Protein AF-A0A7S4MKI8-F1 (afdb_monomer_lite)

Organism: NCBI:txid72548

pLDDT: mean 76.62, std 15.48, range [36.0, 96.56]

Structure (mmCIF, N/CA/C/O backbone):
data_AF-A0A7S4MKI8-F1
#
_entry.id   AF-A0A7S4MKI8-F1
#
loop_
_atom_site.group_PDB
_atom_site.id
_atom_site.type_symbol
_atom_site.label_atom_id
_atom_site.label_alt_id
_atom_site.label_comp_id
_atom_site.label_asym_id
_atom_site.label_entity_id
_atom_site.label_seq_id
_atom_site.pdbx_PDB_ins_code
_atom_site.Cartn_x
_atom_site.Cartn_y
_atom_site.Cartn_z
_atom_site.occupancy
_atom_site.B_iso_or_equiv
_atom_site.auth_seq_id
_atom_site.auth_comp_id
_atom_site.auth_asym_id
_atom_site.auth_atom_id
_atom_site.pdbx_PDB_model_num
ATOM 1 N N . ALA A 1 1 ? -3.506 18.153 2.133 1.00 50.56 1 ALA A N 1
ATOM 2 C CA . ALA A 1 1 ? -3.811 17.456 3.396 1.00 50.56 1 ALA A CA 1
ATOM 3 C C . ALA A 1 1 ? -5.321 17.412 3.630 1.00 50.56 1 ALA A C 1
ATOM 5 O O . ALA A 1 1 ? -5.881 16.343 3.465 1.00 50.56 1 ALA A O 1
ATOM 6 N N . GLU A 1 2 ? -5.996 18.548 3.849 1.00 54.75 2 GLU A N 1
ATOM 7 C CA . GLU A 1 2 ? -7.439 18.595 4.187 1.00 54.75 2 GLU A CA 1
ATOM 8 C C . GLU A 1 2 ? -8.378 17.870 3.201 1.00 54.75 2 GLU A C 1
ATOM 10 O O . GLU A 1 2 ? -9.259 17.129 3.623 1.00 54.75 2 GLU A O 1
ATOM 15 N N . ARG A 1 3 ? -8.184 18.017 1.880 1.00 62.53 3 ARG A N 1
ATOM 16 C CA . ARG A 1 3 ? -9.003 17.291 0.883 1.00 62.53 3 ARG A CA 1
ATOM 17 C C . ARG A 1 3 ? -8.796 15.776 0.926 1.00 62.53 3 ARG A C 1
ATOM 19 O O . ARG A 1 3 ? -9.749 15.028 0.774 1.00 62.53 3 ARG A O 1
ATOM 26 N N . ALA A 1 4 ? -7.560 15.342 1.149 1.00 61.16 4 ALA A N 1
ATOM 27 C CA . ALA A 1 4 ? -7.200 13.930 1.203 1.00 61.16 4 ALA A CA 1
ATOM 28 C C . ALA A 1 4 ? -7.790 13.267 2.462 1.00 61.16 4 ALA A C 1
ATOM 30 O O . ALA A 1 4 ? -8.333 12.169 2.407 1.00 61.16 4 ALA A O 1
ATOM 31 N N . GLU A 1 5 ? -7.771 13.989 3.580 1.00 63.59 5 GLU A N 1
ATOM 32 C CA . GLU A 1 5 ? -8.413 13.590 4.831 1.00 63.59 5 GLU A CA 1
ATOM 33 C C . GLU A 1 5 ? -9.945 13.522 4.709 1.00 63.59 5 GLU A C 1
ATOM 35 O O . GLU A 1 5 ? -10.550 12.541 5.134 1.00 63.59 5 GLU A O 1
ATOM 40 N N . ALA A 1 6 ? -10.581 14.504 4.058 1.00 67.12 6 ALA A N 1
ATOM 41 C CA . ALA A 1 6 ? -12.017 14.461 3.768 1.00 67.12 6 ALA A CA 1
ATOM 42 C C . ALA A 1 6 ? -12.400 13.256 2.886 1.00 67.12 6 ALA A C 1
ATOM 44 O O . ALA A 1 6 ? -13.398 12.591 3.155 1.00 67.12 6 ALA A O 1
ATOM 45 N N . THR A 1 7 ? -11.577 12.942 1.882 1.00 68.06 7 THR A N 1
ATOM 46 C CA . THR A 1 7 ? -11.703 11.749 1.033 1.00 68.06 7 THR A CA 1
ATOM 47 C C . THR A 1 7 ? -11.596 10.456 1.838 1.00 68.06 7 THR A C 1
ATOM 49 O O . THR A 1 7 ? -12.463 9.594 1.716 1.00 68.06 7 THR A O 1
ATOM 52 N N . ALA A 1 8 ? -10.587 10.325 2.700 1.00 67.69 8 ALA A N 1
ATOM 53 C CA . ALA A 1 8 ? -10.432 9.134 3.531 1.00 67.69 8 ALA A CA 1
ATOM 54 C C . ALA A 1 8 ? -11.606 8.953 4.504 1.00 67.69 8 ALA A C 1
ATOM 56 O O . ALA A 1 8 ? -12.078 7.836 4.702 1.00 67.69 8 ALA A O 1
ATOM 57 N N . HIS A 1 9 ? -12.131 10.048 5.062 1.00 69.25 9 HIS A N 1
ATOM 58 C CA . HIS A 1 9 ? -13.349 9.998 5.866 1.00 69.25 9 HIS A CA 1
ATOM 59 C C . HIS A 1 9 ? -14.580 9.581 5.061 1.00 69.25 9 HIS A C 1
ATOM 61 O O . HIS A 1 9 ? -15.402 8.843 5.589 1.00 69.25 9 HIS A O 1
ATOM 67 N N . PHE A 1 10 ? -14.743 10.043 3.820 1.00 68.75 10 PHE A N 1
ATOM 68 C CA . PHE A 1 10 ? -15.842 9.595 2.960 1.00 68.75 10 PHE A CA 1
ATOM 69 C C . PHE A 1 10 ? -15.756 8.083 2.716 1.00 68.75 10 PHE A C 1
ATOM 71 O O . PHE A 1 10 ? -16.715 7.363 2.971 1.00 68.75 10 PHE A O 1
ATOM 78 N N . MET A 1 11 ? -14.571 7.608 2.336 1.00 69.44 11 MET A N 1
ATOM 79 C CA . MET A 1 11 ? -14.308 6.204 2.027 1.00 69.44 11 MET A CA 1
ATOM 80 C C . MET A 1 11 ? -14.499 5.275 3.230 1.00 69.44 11 MET A C 1
ATOM 82 O O . MET A 1 11 ? -15.099 4.218 3.098 1.00 69.44 11 MET A O 1
ATOM 86 N N . ALA A 1 12 ? -14.078 5.678 4.429 1.00 65.38 12 ALA A N 1
ATOM 87 C CA . ALA A 1 12 ? -14.286 4.863 5.628 1.00 65.38 12 ALA A CA 1
ATOM 88 C C . ALA A 1 12 ? -15.776 4.636 5.976 1.00 65.38 12 ALA A C 1
ATOM 90 O O . ALA A 1 12 ? -16.083 3.742 6.753 1.00 65.38 12 ALA A O 1
ATOM 91 N N . ASN A 1 13 ? -16.707 5.430 5.431 1.00 64.81 13 ASN A N 1
ATOM 92 C CA . ASN A 1 13 ? -18.130 5.371 5.781 1.00 64.81 13 ASN A CA 1
ATOM 93 C C . ASN A 1 13 ? -19.025 4.677 4.730 1.00 64.81 13 ASN A C 1
ATOM 95 O O . ASN A 1 13 ? -20.239 4.642 4.934 1.00 64.81 13 ASN A O 1
ATOM 99 N N . GLU A 1 14 ? -18.492 4.145 3.622 1.00 55.78 14 GLU A N 1
ATOM 100 C CA . GLU A 1 14 ? -19.312 3.430 2.626 1.00 55.78 14 GLU A CA 1
ATOM 101 C C . GLU A 1 14 ? -19.681 2.008 3.098 1.00 55.78 14 GLU A C 1
ATOM 103 O O . GLU A 1 14 ? -19.019 1.025 2.775 1.00 55.78 14 GLU A O 1
ATOM 108 N N . GLU A 1 15 ? -20.790 1.895 3.835 1.00 46.94 15 GLU A N 1
ATOM 109 C CA . GLU A 1 15 ? -21.648 0.704 3.829 1.00 46.94 15 GLU A CA 1
ATOM 110 C C . GLU A 1 15 ? -22.941 1.022 3.058 1.00 46.94 15 GLU A C 1
ATOM 112 O O . GLU A 1 15 ? -23.577 2.056 3.262 1.00 46.94 15 GLU A O 1
ATOM 117 N N . ASP A 1 16 ? -23.326 0.113 2.162 1.00 42.09 16 ASP A N 1
ATOM 118 C CA . ASP A 1 16 ? -24.335 0.238 1.098 1.00 42.09 16 ASP A CA 1
ATOM 119 C C . ASP A 1 16 ? -25.802 0.271 1.604 1.00 42.09 16 ASP A C 1
ATOM 121 O O . ASP A 1 16 ? -26.684 -0.424 1.098 1.00 42.09 16 ASP A O 1
ATOM 125 N N . THR A 1 17 ? -26.105 1.046 2.654 1.00 36.00 17 THR A N 1
ATOM 126 C CA . THR A 1 17 ? -27.476 1.189 3.179 1.00 36.00 17 THR A CA 1
ATOM 127 C C . THR A 1 17 ? -27.881 2.640 3.455 1.00 36.00 17 THR A C 1
ATOM 129 O O . THR A 1 17 ? -27.126 3.412 4.041 1.00 36.00 17 THR A O 1
ATOM 132 N N . PRO A 1 18 ? -29.117 3.046 3.093 1.00 50.47 18 PRO A N 1
ATOM 133 C CA . PRO A 1 18 ? -29.599 4.386 3.384 1.00 50.47 18 PRO A CA 1
ATOM 134 C C . PRO A 1 18 ? -30.073 4.458 4.839 1.00 50.47 18 PRO A C 1
ATOM 136 O O . PRO A 1 18 ? -31.177 3.998 5.136 1.00 50.47 18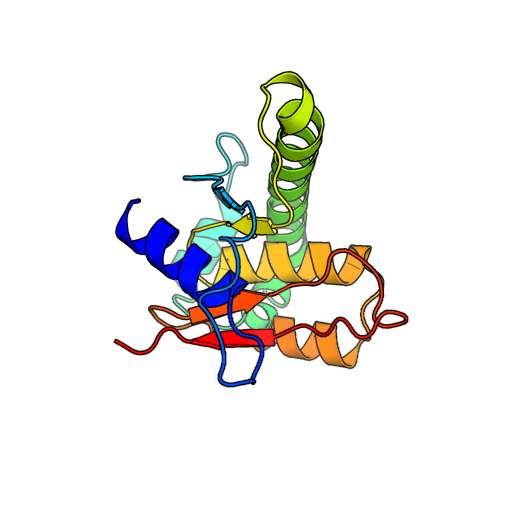 PRO A O 1
ATOM 139 N N . ARG A 1 19 ? -29.282 5.053 5.743 1.00 44.06 19 ARG A N 1
ATOM 140 C CA . ARG A 1 19 ? -29.754 5.675 7.001 1.00 44.06 19 ARG A CA 1
ATOM 141 C C . ARG A 1 19 ? -28.614 6.325 7.780 1.00 44.06 19 ARG A C 1
ATOM 143 O O . ARG A 1 19 ? -27.518 5.801 7.774 1.00 44.06 19 ARG A O 1
ATOM 150 N N . GLU A 1 20 ? -28.962 7.442 8.430 1.00 40.09 20 GLU A N 1
ATOM 151 C CA . GLU A 1 20 ? -28.257 8.160 9.508 1.00 40.09 20 GLU A CA 1
ATOM 152 C C . GLU A 1 20 ? -26.729 8.179 9.423 1.00 40.09 20 GLU A C 1
ATOM 154 O O . GLU A 1 20 ? -26.096 7.165 9.668 1.00 40.09 20 GLU A O 1
ATOM 159 N N . VAL A 1 21 ? -26.155 9.364 9.151 1.00 43.69 21 VAL A N 1
ATOM 160 C CA . VAL A 1 21 ? -24.703 9.630 9.145 1.00 43.69 21 VAL A CA 1
ATOM 161 C C . VAL A 1 21 ? -24.029 8.817 10.258 1.00 43.69 21 VAL A C 1
ATOM 163 O O . VAL A 1 21 ? -24.196 9.178 11.430 1.00 43.69 21 VAL A O 1
ATOM 166 N N . PRO A 1 22 ? -23.330 7.712 9.930 1.00 45.19 22 PRO A N 1
ATOM 167 C CA . PRO A 1 22 ? -22.725 6.877 10.948 1.00 45.19 22 PRO A CA 1
ATOM 168 C C . PRO A 1 22 ? -21.747 7.740 11.752 1.00 45.19 22 PRO A C 1
ATOM 170 O O . PRO A 1 22 ? -21.153 8.679 11.202 1.00 45.19 22 PRO A O 1
ATOM 173 N N . PRO A 1 23 ? -21.601 7.501 13.069 1.00 47.88 23 PRO A N 1
ATOM 174 C CA . PRO A 1 23 ? -20.614 8.221 13.858 1.00 47.88 23 PRO A CA 1
ATOM 175 C C . PRO A 1 23 ? -19.267 8.060 13.156 1.00 47.88 23 PRO A C 1
ATOM 177 O O . PRO A 1 23 ? -18.854 6.926 12.924 1.00 47.88 23 PRO A O 1
ATOM 180 N N . LYS A 1 24 ? -18.641 9.188 12.774 1.00 55.19 24 LYS A N 1
ATOM 181 C CA . LYS A 1 24 ? -17.373 9.219 12.030 1.00 55.19 24 LYS A CA 1
ATOM 182 C C . LYS A 1 24 ? -16.452 8.151 12.598 1.00 55.19 24 LYS A C 1
ATOM 184 O O . LYS A 1 24 ? -15.994 8.296 13.734 1.00 55.19 24 LYS A O 1
ATOM 189 N N . GLN A 1 25 ? -16.214 7.090 11.831 1.00 59.31 25 GLN A N 1
ATOM 190 C CA . GLN A 1 25 ? -15.289 6.067 12.274 1.00 59.31 25 GLN A CA 1
ATOM 191 C C . GLN A 1 25 ? -13.937 6.744 12.510 1.00 59.31 25 GLN A C 1
ATOM 193 O O . GLN A 1 25 ? -13.506 7.568 11.691 1.00 59.31 25 GLN A O 1
ATOM 198 N N . PRO A 1 26 ? -13.309 6.497 13.665 1.00 67.25 26 PRO A N 1
ATOM 199 C CA . PRO A 1 26 ? -12.111 7.219 14.015 1.00 67.25 26 PRO A CA 1
ATOM 200 C C . PRO A 1 26 ? -10.998 6.826 13.031 1.00 67.25 26 PRO A C 1
ATOM 202 O O . PRO A 1 26 ? -10.671 5.647 12.874 1.00 67.25 26 PRO A O 1
ATOM 205 N N . LEU A 1 27 ? -10.467 7.820 12.319 1.00 67.44 27 LEU A N 1
ATOM 206 C CA . LEU A 1 27 ? -9.454 7.668 11.279 1.00 67.44 27 LEU A CA 1
ATOM 207 C C . LEU A 1 27 ? -8.126 8.187 11.830 1.00 67.44 27 LEU A C 1
ATOM 209 O O . LEU A 1 27 ? -8.038 9.339 12.252 1.00 67.44 27 LEU A O 1
ATOM 213 N N . LEU A 1 28 ? -7.090 7.354 11.806 1.00 72.12 28 LEU A N 1
ATOM 214 C CA . LEU A 1 28 ? -5.729 7.792 12.074 1.00 72.12 28 LEU A CA 1
ATOM 215 C C . LEU A 1 28 ? -5.091 8.225 10.749 1.00 72.12 28 LEU A C 1
ATOM 217 O O . LEU A 1 28 ? -4.638 7.405 9.945 1.00 72.12 28 LEU A O 1
ATOM 221 N N . THR A 1 29 ? -5.091 9.531 10.501 1.00 67.94 29 THR A N 1
ATOM 222 C CA . THR A 1 29 ? -4.515 10.113 9.287 1.00 67.94 29 THR A CA 1
ATOM 223 C C . THR A 1 29 ? -2.998 10.153 9.409 1.00 67.94 29 THR A C 1
ATOM 225 O O . THR A 1 29 ? -2.454 10.910 10.213 1.00 67.94 29 THR A O 1
ATOM 228 N N . ILE A 1 30 ? -2.284 9.387 8.583 1.00 65.69 30 ILE A N 1
ATOM 229 C CA . ILE A 1 30 ? -0.825 9.475 8.537 1.00 65.69 30 ILE A CA 1
ATOM 230 C C . ILE A 1 30 ? -0.430 10.275 7.303 1.00 65.69 30 ILE A C 1
ATOM 232 O O . ILE A 1 30 ? -0.269 9.761 6.197 1.00 65.69 30 ILE A O 1
ATOM 236 N N . ALA A 1 31 ? -0.279 11.582 7.514 1.00 55.72 31 ALA A N 1
ATOM 237 C CA . ALA A 1 31 ? 0.195 12.481 6.480 1.00 55.72 31 ALA A CA 1
ATOM 238 C C . ALA A 1 31 ? 1.674 12.213 6.171 1.00 55.72 31 ALA A C 1
ATOM 240 O O . ALA A 1 31 ? 2.515 12.203 7.071 1.00 55.72 31 ALA A O 1
ATOM 241 N N . SER A 1 32 ? 1.977 12.075 4.879 1.00 54.06 32 SER A N 1
ATOM 242 C CA . SER A 1 32 ? 3.335 12.112 4.339 1.00 54.06 32 SER A CA 1
ATOM 243 C C . SER A 1 32 ? 4.282 11.062 4.936 1.00 54.06 32 SER A C 1
ATOM 245 O O . SER A 1 32 ? 5.338 11.408 5.468 1.00 54.06 32 SER A O 1
ATOM 247 N N . LEU A 1 33 ? 3.954 9.774 4.767 1.00 54.12 33 LEU A N 1
ATOM 248 C CA . LEU A 1 33 ? 4.957 8.699 4.814 1.00 54.12 33 LEU A CA 1
ATOM 249 C C . LEU A 1 33 ? 5.805 8.772 3.540 1.00 54.12 33 LEU A C 1
ATOM 251 O O . LEU A 1 33 ? 5.750 7.914 2.663 1.00 54.12 33 LEU A O 1
ATOM 255 N N . HIS A 1 34 ? 6.560 9.858 3.406 1.00 49.94 34 HIS A N 1
ATOM 256 C CA . HIS A 1 34 ? 7.737 9.805 2.566 1.00 49.94 34 HIS A CA 1
ATOM 257 C C . HIS A 1 34 ? 8.722 8.923 3.327 1.00 49.94 34 HIS A C 1
ATOM 259 O O . HIS A 1 34 ? 8.938 9.196 4.509 1.00 49.94 34 HIS A O 1
ATOM 265 N N . PRO A 1 35 ? 9.314 7.887 2.718 1.00 51.00 35 PRO A N 1
ATOM 266 C CA . PRO A 1 35 ? 10.342 7.108 3.384 1.00 51.00 35 PRO A CA 1
ATOM 267 C C . PRO A 1 35 ? 11.560 8.015 3.574 1.00 51.00 35 PRO A C 1
ATOM 269 O O . PRO A 1 35 ? 12.427 8.135 2.709 1.00 51.00 35 PRO A O 1
ATOM 272 N N . ALA A 1 36 ? 11.593 8.754 4.675 1.00 41.56 36 ALA A N 1
ATOM 273 C CA . ALA A 1 36 ? 12.700 9.617 5.020 1.00 41.56 36 ALA A CA 1
ATOM 274 C C . ALA A 1 36 ? 13.864 8.705 5.425 1.00 41.56 36 ALA A C 1
ATOM 276 O O . ALA A 1 36 ? 13.982 8.310 6.579 1.00 41.56 36 ALA A O 1
ATOM 277 N N . GLY A 1 37 ? 14.699 8.326 4.456 1.00 47.12 37 GLY A N 1
ATOM 278 C CA . GLY A 1 37 ? 15.920 7.557 4.706 1.00 47.12 37 GLY A CA 1
ATOM 279 C C . GLY A 1 37 ? 15.980 6.155 4.102 1.00 47.12 37 GLY A C 1
ATOM 280 O O . GLY A 1 37 ? 16.991 5.483 4.293 1.00 47.12 37 GLY A O 1
ATOM 281 N N . LEU A 1 38 ? 14.978 5.712 3.335 1.00 55.22 38 LEU A N 1
ATOM 282 C CA . LEU A 1 38 ? 15.264 4.686 2.332 1.00 55.22 38 LEU A CA 1
ATOM 283 C C . LEU A 1 38 ? 15.911 5.402 1.156 1.00 55.22 38 LEU A C 1
ATOM 285 O O . LEU A 1 38 ? 15.325 6.340 0.622 1.00 55.22 38 LEU A O 1
ATOM 289 N N . GLU A 1 39 ? 17.106 4.976 0.758 1.00 53.50 39 GLU A N 1
ATOM 290 C CA . GLU A 1 39 ? 17.680 5.340 -0.536 1.00 53.50 39 GLU A CA 1
ATOM 291 C C . GLU A 1 39 ? 16.739 4.820 -1.634 1.00 53.50 39 GLU A C 1
ATOM 293 O O . GLU A 1 39 ? 16.922 3.734 -2.182 1.00 53.50 39 GLU A O 1
ATO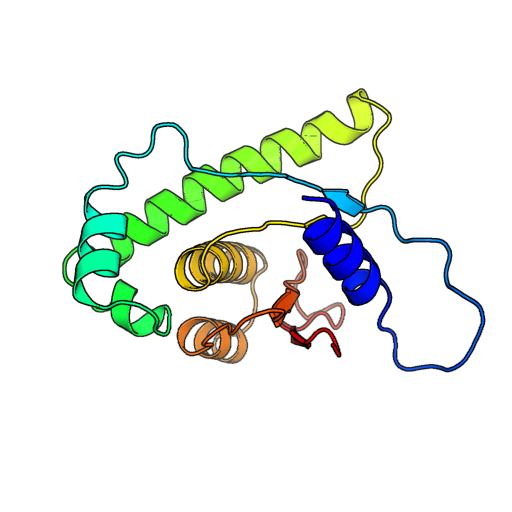M 298 N N . ALA A 1 40 ? 15.682 5.576 -1.936 1.00 58.31 40 ALA A N 1
ATOM 299 C CA . ALA A 1 40 ? 14.663 5.257 -2.927 1.00 58.31 40 ALA A CA 1
ATOM 300 C C . ALA A 1 40 ? 15.209 5.355 -4.360 1.00 58.31 40 ALA A C 1
ATOM 302 O O . ALA A 1 40 ? 14.442 5.434 -5.309 1.00 58.31 40 ALA A O 1
ATOM 303 N N . ASN A 1 41 ? 16.530 5.294 -4.536 1.00 70.94 41 ASN A N 1
ATOM 304 C CA . ASN A 1 41 ? 17.231 5.494 -5.796 1.00 70.94 41 ASN A CA 1
ATOM 305 C C . ASN A 1 41 ? 16.697 4.549 -6.879 1.00 70.94 41 ASN A C 1
ATOM 307 O O . ASN A 1 41 ? 16.520 4.962 -8.018 1.00 70.94 41 ASN A O 1
ATOM 311 N N . ILE A 1 42 ? 16.409 3.289 -6.526 1.00 80.75 42 ILE A N 1
ATOM 312 C CA . ILE A 1 42 ? 15.881 2.300 -7.477 1.00 80.75 42 ILE A CA 1
ATOM 313 C C . ILE A 1 42 ? 14.379 2.503 -7.710 1.00 80.75 42 ILE A C 1
ATOM 315 O O . ILE A 1 42 ? 13.966 2.534 -8.863 1.00 80.75 42 ILE A O 1
ATOM 319 N N . CYS A 1 43 ? 13.558 2.692 -6.669 1.00 85.19 43 CYS A N 1
ATOM 320 C CA . CYS A 1 43 ? 12.118 2.938 -6.844 1.00 85.19 43 CYS A CA 1
ATOM 321 C C . CYS A 1 43 ? 11.853 4.203 -7.674 1.00 85.19 43 CYS A C 1
ATOM 323 O O . CYS A 1 43 ? 11.040 4.180 -8.594 1.00 85.19 43 CYS A O 1
ATOM 325 N N . GLU A 1 44 ? 12.566 5.291 -7.382 1.00 86.38 44 GLU A N 1
ATOM 326 C CA . GLU A 1 44 ? 12.482 6.552 -8.118 1.00 86.38 44 GLU A CA 1
ATOM 327 C C . GLU A 1 44 ? 13.040 6.420 -9.536 1.00 86.38 44 GLU A C 1
ATOM 329 O O . GLU A 1 44 ? 12.423 6.929 -10.465 1.00 86.38 44 GLU A O 1
ATOM 334 N N . ALA A 1 45 ? 14.151 5.702 -9.745 1.00 87.44 45 ALA A N 1
ATOM 335 C CA . ALA A 1 45 ? 14.674 5.459 -11.091 1.00 87.44 45 ALA A CA 1
ATOM 336 C C . ALA A 1 45 ? 13.716 4.614 -11.943 1.00 87.44 45 ALA A C 1
ATOM 338 O O . ALA A 1 45 ? 13.516 4.909 -13.123 1.00 87.44 45 ALA A O 1
ATOM 339 N N . LEU A 1 46 ? 13.098 3.583 -11.358 1.00 88.50 46 LEU A N 1
ATOM 340 C CA . LEU A 1 46 ? 12.073 2.784 -12.029 1.00 88.50 46 LEU A CA 1
ATOM 341 C C . LEU A 1 46 ? 10.839 3.638 -12.335 1.00 88.50 46 LEU A C 1
ATOM 343 O O . LEU A 1 46 ? 10.331 3.574 -13.451 1.00 88.50 46 LEU A O 1
ATOM 347 N N . PHE A 1 47 ? 10.407 4.493 -11.403 1.00 89.00 47 PHE A N 1
ATOM 348 C CA . PHE A 1 47 ? 9.288 5.410 -11.630 1.00 89.00 47 PHE A CA 1
ATOM 349 C C . PHE A 1 47 ? 9.598 6.439 -12.720 1.00 89.00 47 PHE A C 1
ATOM 351 O O . PHE A 1 47 ? 8.788 6.658 -13.614 1.00 89.00 47 PHE A O 1
ATOM 358 N N . ALA A 1 48 ? 10.800 7.016 -12.721 1.00 88.31 48 ALA A N 1
ATOM 359 C CA . ALA A 1 48 ? 11.247 7.936 -13.763 1.00 88.31 48 ALA A CA 1
ATOM 360 C C . ALA A 1 48 ? 11.310 7.269 -15.148 1.00 88.31 48 ALA A C 1
ATOM 362 O O . ALA A 1 48 ? 11.126 7.938 -16.164 1.00 88.31 48 ALA A O 1
ATOM 363 N N . ARG A 1 49 ? 11.564 5.955 -15.197 1.00 90.19 49 ARG A N 1
ATOM 364 C CA . ARG A 1 49 ? 11.617 5.171 -16.435 1.00 90.19 49 ARG A CA 1
ATOM 365 C C . ARG A 1 49 ? 10.236 4.762 -16.943 1.00 90.19 49 ARG A C 1
ATOM 367 O O . ARG A 1 49 ? 10.016 4.794 -18.151 1.00 90.19 49 ARG A O 1
ATOM 374 N N . PHE A 1 50 ? 9.356 4.308 -16.057 1.00 88.50 50 PHE A N 1
ATOM 375 C CA . PHE A 1 50 ? 8.087 3.685 -16.435 1.00 88.50 50 PHE A CA 1
ATOM 376 C C . PHE A 1 50 ? 6.878 4.612 -16.309 1.00 88.50 50 PHE A C 1
ATOM 378 O O . PHE A 1 50 ? 5.892 4.393 -17.004 1.00 88.50 50 PHE A O 1
ATOM 385 N N . GLY A 1 51 ? 6.961 5.671 -15.502 1.00 88.75 51 GLY A N 1
ATOM 386 C CA . GLY A 1 51 ? 5.842 6.573 -15.248 1.00 88.75 51 GLY A CA 1
ATOM 387 C C . GLY A 1 51 ? 4.703 5.885 -14.493 1.00 88.75 51 GLY A C 1
ATOM 388 O O . GLY A 1 51 ? 4.917 4.955 -13.727 1.00 88.75 51 GLY A O 1
ATOM 389 N N . TYR A 1 52 ? 3.468 6.337 -14.672 1.00 86.81 52 TYR A N 1
ATOM 390 C CA . TYR A 1 52 ? 2.328 5.672 -14.036 1.00 86.81 52 TYR A CA 1
ATOM 391 C C . TYR A 1 52 ? 2.092 4.279 -14.639 1.00 86.81 52 TYR A C 1
ATOM 393 O O . TYR A 1 52 ? 2.223 4.096 -15.848 1.00 86.81 52 TYR A O 1
ATOM 401 N N . GLY A 1 53 ? 1.793 3.303 -13.781 1.00 90.00 53 GLY A N 1
ATOM 402 C CA . GLY A 1 53 ? 1.545 1.921 -14.178 1.00 90.00 53 GLY A CA 1
ATOM 403 C C . GLY A 1 53 ? 1.307 0.995 -12.978 1.00 90.00 53 GLY A C 1
ATOM 404 O O . GLY A 1 53 ? 1.511 1.413 -11.830 1.00 90.00 53 GLY A O 1
ATOM 405 N N . PRO A 1 54 ? 0.878 -0.253 -13.235 1.00 93.75 54 PRO A N 1
ATOM 406 C CA . PRO A 1 54 ? 0.577 -1.239 -12.201 1.00 93.75 54 PRO A CA 1
ATOM 407 C C . PRO A 1 54 ? 1.844 -1.710 -11.482 1.00 93.75 54 PRO A C 1
ATOM 409 O O . PRO A 1 54 ? 2.934 -1.729 -12.056 1.00 93.75 54 PRO A O 1
ATOM 412 N N . LEU A 1 55 ? 1.700 -2.155 -10.231 1.00 95.06 55 LEU A N 1
ATOM 413 C CA . LEU A 1 55 ? 2.826 -2.609 -9.410 1.00 95.06 55 LEU A CA 1
ATOM 414 C C . LEU A 1 55 ? 3.564 -3.797 -10.045 1.00 95.06 55 LEU A C 1
ATOM 416 O O . LEU A 1 55 ? 4.789 -3.852 -9.957 1.00 95.06 55 LEU A O 1
ATOM 420 N N . ARG A 1 56 ? 2.857 -4.702 -10.736 1.00 96.56 56 ARG A N 1
ATOM 421 C CA . ARG A 1 56 ? 3.460 -5.866 -11.409 1.00 96.56 56 ARG A CA 1
ATOM 422 C C . ARG A 1 56 ? 4.627 -5.474 -12.315 1.00 96.56 56 ARG A C 1
ATOM 424 O O . ARG A 1 56 ? 5.712 -6.033 -12.196 1.00 96.56 56 ARG A O 1
ATOM 431 N N . GLN A 1 57 ? 4.444 -4.431 -13.128 1.00 95.38 57 GLN A N 1
ATOM 432 C CA . GLN A 1 57 ? 5.477 -3.919 -14.035 1.00 95.38 57 GLN A CA 1
ATOM 433 C C . GLN A 1 57 ? 6.769 -3.535 -13.300 1.00 95.38 57 GLN A C 1
ATOM 435 O O . GLN A 1 57 ? 7.867 -3.681 -13.837 1.00 95.38 57 GLN A O 1
ATOM 440 N N . TYR A 1 58 ? 6.641 -3.021 -12.079 1.00 93.88 58 TYR A N 1
ATOM 441 C CA . TYR A 1 58 ? 7.771 -2.613 -11.261 1.00 93.88 58 TYR A CA 1
ATOM 442 C C . TYR A 1 58 ? 8.464 -3.794 -10.608 1.00 93.88 58 TYR A C 1
ATOM 444 O O . TYR A 1 58 ? 9.689 -3.797 -10.561 1.00 93.88 58 TYR A O 1
ATOM 452 N N . LEU A 1 59 ? 7.711 -4.781 -10.120 1.00 94.69 59 LEU A N 1
ATOM 453 C CA . LEU A 1 59 ? 8.282 -5.976 -9.497 1.00 94.69 59 LEU A CA 1
ATOM 454 C C . LEU A 1 59 ? 9.026 -6.846 -10.516 1.00 94.69 59 LEU A C 1
ATOM 456 O O . LEU A 1 59 ? 10.091 -7.364 -10.192 1.00 94.69 59 LEU A O 1
ATOM 460 N N . ASP A 1 60 ? 8.518 -6.917 -11.750 1.00 95.81 60 ASP A N 1
ATOM 461 C CA . ASP A 1 60 ? 9.135 -7.650 -12.862 1.00 95.81 60 ASP A CA 1
ATOM 462 C C . ASP A 1 60 ? 10.431 -6.992 -13.376 1.00 95.81 60 ASP A C 1
ATOM 464 O O . ASP A 1 60 ? 11.209 -7.606 -14.114 1.00 95.81 60 ASP A O 1
ATOM 468 N N . ALA A 1 61 ? 10.684 -5.730 -13.017 1.00 94.50 61 ALA A N 1
ATOM 469 C CA . ALA A 1 61 ? 11.901 -5.029 -13.396 1.00 94.50 61 ALA A CA 1
ATOM 470 C C . ALA A 1 61 ? 13.104 -5.477 -12.551 1.00 94.50 61 ALA A C 1
ATOM 472 O O . ALA A 1 61 ? 12.988 -5.816 -11.373 1.00 94.50 61 ALA A O 1
ATOM 473 N N . GLU A 1 62 ? 14.302 -5.413 -13.137 1.00 93.19 62 GLU A N 1
ATOM 474 C CA . GLU A 1 62 ? 15.538 -5.763 -12.433 1.00 93.19 62 GLU A CA 1
ATOM 475 C C . GLU A 1 62 ? 15.700 -4.942 -11.140 1.00 93.19 62 GLU A C 1
ATOM 477 O O . GLU A 1 62 ? 15.719 -3.711 -11.159 1.00 93.19 62 GLU A O 1
ATOM 482 N N . GLY A 1 63 ? 15.800 -5.640 -10.004 1.00 89.44 63 GLY A N 1
ATOM 483 C CA . GLY A 1 63 ? 15.913 -5.029 -8.675 1.00 89.44 63 GLY A CA 1
ATOM 484 C C . GLY A 1 63 ? 14.607 -4.460 -8.103 1.00 89.44 63 GLY A C 1
ATOM 485 O O . GLY A 1 63 ? 14.606 -3.997 -6.961 1.00 89.44 63 GLY A O 1
ATOM 486 N N . GLY A 1 64 ? 13.504 -4.522 -8.851 1.00 90.81 64 GLY A N 1
ATOM 487 C CA . GLY A 1 64 ? 12.206 -3.973 -8.476 1.00 90.81 64 GLY A CA 1
ATOM 488 C C . GLY A 1 64 ? 11.594 -4.632 -7.247 1.00 90.81 64 GLY A C 1
ATOM 489 O O . GLY A 1 64 ? 11.279 -3.938 -6.282 1.00 90.81 64 GLY A O 1
ATOM 490 N N . GLU A 1 65 ? 11.518 -5.965 -7.227 1.00 92.88 65 GLU A N 1
ATOM 491 C CA . GLU A 1 65 ? 11.005 -6.726 -6.078 1.00 92.88 65 GLU A CA 1
ATOM 492 C C . GLU A 1 65 ? 11.719 -6.357 -4.767 1.00 92.88 65 GLU A C 1
ATOM 494 O O . GLU A 1 65 ? 11.083 -6.044 -3.760 1.00 92.88 65 GLU A O 1
ATOM 499 N N . MET A 1 66 ? 13.055 -6.294 -4.789 1.00 90.44 66 MET A N 1
ATOM 500 C CA . MET A 1 66 ? 13.841 -5.909 -3.614 1.00 90.44 66 MET A CA 1
ATOM 501 C C . MET A 1 66 ? 13.578 -4.456 -3.201 1.00 90.44 66 MET A C 1
ATOM 503 O O . MET A 1 66 ? 13.450 -4.170 -2.008 1.00 90.44 66 MET A O 1
ATOM 507 N N . ALA A 1 67 ? 13.531 -3.534 -4.163 1.00 89.25 67 ALA A N 1
ATOM 508 C CA . ALA A 1 67 ? 13.365 -2.112 -3.895 1.00 89.25 67 ALA A CA 1
ATOM 509 C C . ALA A 1 67 ? 11.980 -1.812 -3.299 1.00 89.25 67 ALA A C 1
ATOM 511 O O . ALA A 1 67 ? 11.884 -1.216 -2.222 1.00 89.25 67 ALA A O 1
ATOM 512 N N . PHE A 1 68 ? 10.917 -2.294 -3.944 1.00 90.44 68 PHE A N 1
ATOM 513 C CA . PHE A 1 68 ? 9.543 -2.099 -3.488 1.00 90.44 68 PHE A CA 1
ATOM 514 C C . PHE A 1 68 ? 9.223 -2.914 -2.231 1.00 90.44 68 PHE A C 1
ATOM 516 O O . PHE A 1 68 ? 8.512 -2.415 -1.360 1.00 90.44 68 PHE A O 1
ATOM 523 N N . GLY A 1 69 ? 9.814 -4.101 -2.064 1.00 90.38 69 GLY A N 1
ATOM 524 C CA . GLY A 1 69 ? 9.714 -4.877 -0.828 1.00 90.38 69 GLY A CA 1
ATOM 525 C C . GLY A 1 69 ? 10.320 -4.147 0.374 1.00 90.38 69 GLY A C 1
ATOM 526 O O . GLY A 1 69 ? 9.675 -4.024 1.415 1.00 90.38 69 GLY A O 1
ATOM 527 N N . ARG A 1 70 ? 11.529 -3.580 0.232 1.00 88.25 70 ARG A N 1
ATOM 528 C CA . ARG A 1 70 ? 12.160 -2.758 1.287 1.00 88.25 70 ARG A CA 1
ATOM 529 C C . ARG A 1 70 ? 11.366 -1.493 1.584 1.00 88.25 70 ARG A C 1
ATOM 531 O O . ARG A 1 70 ? 11.228 -1.126 2.750 1.00 88.25 70 ARG A O 1
ATOM 538 N N . TYR A 1 71 ? 10.843 -0.848 0.541 1.00 87.25 71 TYR A N 1
ATOM 539 C CA . TYR A 1 71 ? 9.957 0.302 0.683 1.00 87.25 71 TYR A CA 1
ATOM 540 C C . TYR A 1 71 ? 8.731 -0.046 1.532 1.00 87.25 71 TYR A C 1
ATOM 542 O O . TYR A 1 71 ? 8.512 0.561 2.582 1.00 87.25 71 TYR A O 1
ATOM 550 N N . ALA A 1 72 ? 7.982 -1.071 1.126 1.00 90.00 72 ALA A N 1
ATOM 551 C CA . ALA A 1 72 ? 6.772 -1.489 1.816 1.00 90.00 72 ALA A CA 1
ATOM 552 C C . ALA A 1 72 ? 7.060 -1.945 3.254 1.00 90.00 72 ALA A C 1
ATOM 554 O O . ALA A 1 72 ? 6.297 -1.619 4.165 1.00 90.00 72 ALA A O 1
ATOM 555 N N . GLN A 1 73 ? 8.185 -2.630 3.487 1.00 88.44 73 GLN A N 1
ATOM 556 C CA . GLN A 1 73 ? 8.620 -3.041 4.821 1.00 88.44 73 GLN A CA 1
ATOM 557 C C . GLN A 1 73 ? 8.874 -1.843 5.745 1.00 88.44 73 GLN A C 1
ATOM 559 O O . GLN A 1 73 ? 8.401 -1.843 6.882 1.00 88.44 73 GLN A O 1
ATOM 564 N N . ALA A 1 74 ? 9.612 -0.829 5.285 1.00 85.88 74 ALA A N 1
ATOM 565 C CA . ALA A 1 74 ? 9.917 0.340 6.107 1.00 85.88 74 ALA A CA 1
ATOM 566 C C . ALA A 1 74 ? 8.650 1.125 6.456 1.00 85.88 74 ALA A C 1
ATOM 568 O O . ALA A 1 74 ? 8.414 1.414 7.630 1.00 85.88 74 ALA A O 1
ATOM 569 N N . VAL A 1 75 ? 7.797 1.387 5.458 1.00 85.50 75 VAL A N 1
ATOM 570 C CA . VAL A 1 75 ? 6.531 2.097 5.672 1.00 85.50 75 VAL A CA 1
ATOM 571 C C . VAL A 1 75 ? 5.632 1.307 6.621 1.00 85.50 75 VAL A C 1
ATOM 573 O O . VAL A 1 75 ? 5.136 1.869 7.591 1.00 85.50 75 VAL A O 1
ATOM 576 N N . SER A 1 76 ? 5.489 -0.007 6.428 1.00 86.38 76 SER A N 1
ATOM 577 C CA . SER A 1 76 ? 4.714 -0.864 7.339 1.00 86.38 76 SER A CA 1
ATOM 578 C C . SER A 1 76 ? 5.262 -0.843 8.771 1.00 86.38 76 SER A C 1
ATOM 580 O O . SER A 1 76 ? 4.490 -0.868 9.730 1.00 86.38 76 SER A O 1
ATOM 582 N N . GLY A 1 77 ? 6.584 -0.748 8.940 1.00 85.94 77 GLY A N 1
ATOM 583 C CA . GLY A 1 77 ? 7.223 -0.564 10.244 1.00 85.94 77 GLY A CA 1
ATOM 584 C C . GLY A 1 77 ? 6.833 0.757 10.913 1.00 85.94 77 GLY A C 1
ATOM 585 O O . GLY A 1 77 ? 6.452 0.765 12.085 1.00 85.94 77 GLY A O 1
ATOM 586 N N . GLU A 1 78 ? 6.864 1.865 10.171 1.00 83.94 78 GLU A N 1
ATOM 587 C CA . GLU A 1 78 ? 6.416 3.173 10.667 1.00 83.94 78 GLU A CA 1
ATOM 588 C C . GLU A 1 78 ? 4.922 3.181 11.015 1.00 83.94 78 GLU A C 1
ATOM 590 O O . GLU A 1 78 ? 4.536 3.688 12.073 1.00 83.94 78 GLU A O 1
ATOM 595 N N . LEU A 1 79 ? 4.089 2.571 10.164 1.00 82.56 79 LEU A N 1
ATOM 596 C CA . LEU A 1 79 ? 2.656 2.388 10.399 1.00 82.56 79 LEU A CA 1
ATOM 597 C C . LEU A 1 79 ? 2.403 1.624 11.700 1.00 82.56 79 LEU A C 1
ATOM 599 O O . LEU A 1 79 ? 1.622 2.071 12.540 1.00 82.56 79 LEU A O 1
ATOM 603 N N . ALA A 1 80 ? 3.108 0.510 11.904 1.00 83.12 80 ALA A N 1
ATOM 604 C CA . ALA A 1 80 ? 2.981 -0.303 13.107 1.00 83.12 80 ALA A CA 1
ATOM 605 C C . ALA A 1 80 ? 3.397 0.462 14.373 1.00 83.12 80 ALA A C 1
ATOM 607 O O . ALA A 1 80 ? 2.741 0.335 15.408 1.00 83.12 80 ALA A O 1
ATOM 608 N N . ILE A 1 81 ? 4.464 1.268 14.313 1.00 83.19 81 ILE A N 1
ATOM 609 C CA . ILE A 1 81 ? 4.889 2.114 15.438 1.00 83.19 81 ILE A CA 1
ATOM 610 C C . ILE A 1 81 ? 3.813 3.154 15.752 1.00 83.19 81 ILE A C 1
ATOM 612 O O . ILE A 1 81 ? 3.391 3.257 16.904 1.00 83.19 81 ILE A O 1
ATOM 616 N N . LYS A 1 82 ? 3.330 3.888 14.744 1.00 78.69 82 LYS A N 1
ATOM 617 C CA . LYS A 1 82 ? 2.291 4.914 14.922 1.00 78.69 82 LYS A CA 1
ATOM 618 C C . LYS A 1 82 ? 1.007 4.323 15.496 1.00 78.69 82 LYS A C 1
ATOM 620 O O . LYS A 1 82 ? 0.483 4.853 16.470 1.00 78.69 82 LYS A O 1
ATOM 625 N N . PHE A 1 83 ? 0.562 3.185 14.970 1.00 78.00 83 PHE A N 1
ATOM 626 C CA . PHE A 1 83 ? -0.617 2.488 15.476 1.00 78.00 83 PHE A CA 1
ATOM 627 C C . PHE A 1 83 ? -0.456 2.029 16.933 1.00 78.00 83 PHE A C 1
ATOM 629 O O . PHE A 1 83 ? -1.390 2.121 17.717 1.00 78.00 83 PHE A O 1
ATOM 636 N N . ARG A 1 84 ? 0.737 1.569 17.337 1.00 80.75 84 ARG A N 1
ATOM 637 C CA . ARG A 1 84 ? 1.002 1.184 18.736 1.00 80.75 84 ARG A CA 1
ATOM 638 C C . ARG A 1 84 ? 1.063 2.377 19.688 1.00 80.75 84 ARG A C 1
ATOM 640 O O . ARG A 1 84 ? 0.750 2.218 20.865 1.00 80.75 84 ARG A O 1
ATOM 647 N N . LEU A 1 85 ? 1.508 3.538 19.210 1.00 80.25 85 LEU A N 1
ATOM 648 C CA . LEU A 1 85 ? 1.631 4.750 20.020 1.00 80.25 85 LEU A CA 1
ATOM 649 C C . LEU A 1 85 ? 0.316 5.529 20.131 1.00 80.25 85 LEU A C 1
ATOM 651 O O . LEU A 1 85 ? 0.137 6.232 21.125 1.00 80.25 85 LEU A O 1
ATOM 655 N N . SER A 1 86 ? -0.609 5.386 19.177 1.00 76.25 86 SER A N 1
ATOM 656 C CA . SER A 1 86 ? -1.858 6.158 19.153 1.00 76.25 86 SER A CA 1
ATOM 657 C C . SER A 1 86 ? -2.674 6.075 20.456 1.00 76.25 86 SER A C 1
ATOM 659 O O . SER A 1 86 ? -3.025 7.138 20.978 1.00 76.25 86 SER A O 1
ATOM 661 N N . PRO A 1 87 ? -2.858 4.906 21.117 1.00 76.12 87 PRO A N 1
ATOM 662 C CA . PRO A 1 87 ? -3.642 4.849 22.352 1.00 76.12 87 PRO A CA 1
ATOM 663 C C . PRO A 1 87 ? -2.973 5.607 23.506 1.00 76.12 87 PRO A C 1
ATOM 665 O O . PRO A 1 87 ? -3.656 6.149 24.372 1.00 76.12 87 PRO A O 1
ATOM 668 N N . LEU A 1 88 ? -1.635 5.680 23.512 1.00 77.31 88 LEU A N 1
ATOM 669 C CA . LEU A 1 88 ? -0.867 6.428 24.514 1.00 77.31 88 LEU A CA 1
ATOM 670 C C . LEU A 1 88 ? -1.006 7.944 24.331 1.00 77.31 88 LEU A C 1
ATOM 672 O O . LEU A 1 88 ? -0.804 8.695 25.282 1.00 77.31 88 LEU A O 1
ATOM 676 N N . MET A 1 89 ? -1.358 8.387 23.124 1.00 74.38 89 MET A N 1
ATOM 677 C CA . MET A 1 89 ? -1.603 9.790 22.788 1.00 74.38 89 MET A CA 1
ATOM 678 C C . MET A 1 89 ? -3.083 10.182 22.925 1.00 74.38 89 MET A C 1
ATOM 680 O O . MET A 1 89 ? -3.444 11.318 22.633 1.00 74.38 89 MET A O 1
ATOM 684 N N . GLY A 1 90 ? -3.941 9.265 23.392 1.00 71.62 90 GLY A N 1
ATOM 685 C CA . GLY A 1 90 ? -5.391 9.474 23.457 1.00 71.62 90 GLY A CA 1
ATOM 686 C C . GLY A 1 90 ? -6.075 9.427 22.088 1.00 71.62 90 GLY A C 1
ATOM 687 O O . GLY A 1 90 ? -7.256 9.756 21.981 1.00 71.62 90 GLY A O 1
ATOM 688 N N . GLU A 1 91 ? -5.353 9.009 21.049 1.00 71.81 91 GLU A N 1
ATOM 689 C CA . GLU A 1 91 ? -5.887 8.786 19.714 1.00 71.81 91 GLU A CA 1
ATOM 690 C C . GLU A 1 91 ? -6.457 7.367 19.648 1.00 71.81 91 GLU A C 1
ATOM 692 O O . GLU A 1 91 ? -5.802 6.381 19.986 1.00 71.81 91 GLU A O 1
ATOM 697 N N . THR A 1 92 ? -7.703 7.252 19.206 1.00 65.19 92 THR A N 1
ATOM 698 C CA . THR A 1 92 ? -8.301 5.967 18.839 1.00 65.19 92 THR A CA 1
ATOM 699 C C . THR A 1 92 ? -8.582 6.028 17.351 1.00 65.19 92 THR A C 1
ATOM 701 O O . THR A 1 92 ? -8.908 7.098 16.846 1.00 65.19 92 THR A O 1
ATOM 704 N N . GLY A 1 93 ? -8.371 4.924 16.639 1.00 64.94 93 GLY A N 1
ATOM 705 C CA . GLY A 1 93 ? -8.528 4.844 15.192 1.00 64.94 93 GLY A CA 1
ATOM 706 C C . GLY A 1 93 ? -8.798 3.407 14.778 1.00 64.94 93 GLY A C 1
ATOM 707 O O . GLY A 1 93 ? -8.066 2.508 15.186 1.00 64.94 93 GLY A O 1
ATOM 708 N N . THR A 1 94 ? -9.853 3.191 13.998 1.00 69.19 94 THR A N 1
ATOM 709 C CA . THR A 1 94 ? -10.179 1.884 13.405 1.00 69.19 94 THR A CA 1
ATOM 710 C C . THR A 1 94 ? -9.493 1.717 12.047 1.00 69.19 94 THR A C 1
ATOM 712 O O . THR A 1 94 ? -9.222 0.599 11.625 1.00 69.19 94 THR A O 1
ATOM 715 N N . TYR A 1 95 ? -9.148 2.835 11.401 1.00 75.94 95 TYR A N 1
ATOM 716 C CA . TYR A 1 95 ? -8.554 2.887 10.068 1.00 75.94 95 TYR A CA 1
ATOM 717 C C . TYR A 1 95 ? -7.280 3.717 10.077 1.00 75.94 95 TYR A C 1
ATOM 719 O O . TYR A 1 95 ? -7.153 4.677 10.841 1.00 75.94 95 TYR A O 1
ATOM 727 N N . ILE A 1 96 ? -6.369 3.379 9.169 1.00 78.88 96 ILE A N 1
ATOM 728 C CA . ILE A 1 96 ? -5.179 4.169 8.879 1.00 78.88 96 ILE A CA 1
ATOM 729 C C . ILE A 1 96 ? -5.260 4.635 7.428 1.00 78.88 96 ILE A C 1
ATOM 731 O O . ILE A 1 96 ? -5.342 3.811 6.521 1.00 78.88 96 ILE A O 1
ATOM 735 N N . ALA A 1 97 ? -5.205 5.949 7.211 1.00 81.81 97 ALA A N 1
ATOM 736 C CA . ALA A 1 97 ? -5.154 6.521 5.868 1.00 81.81 97 ALA A CA 1
ATOM 737 C C . ALA A 1 97 ? -3.714 6.874 5.480 1.00 81.81 97 ALA A C 1
ATOM 739 O O . ALA A 1 97 ? -3.037 7.614 6.202 1.00 81.81 97 ALA A O 1
ATOM 740 N N . VAL A 1 98 ? -3.272 6.367 4.324 1.00 79.94 98 VAL A N 1
ATOM 741 C CA . VAL A 1 98 ? -1.951 6.624 3.734 1.00 79.94 98 VAL A CA 1
ATOM 742 C C . VAL A 1 98 ? -2.128 7.305 2.379 1.00 79.94 98 VAL A C 1
ATOM 744 O O . VAL A 1 98 ? -2.945 6.875 1.570 1.00 79.94 98 VAL A O 1
ATOM 747 N N . PHE A 1 99 ? -1.348 8.357 2.122 1.00 79.19 99 PHE A N 1
ATOM 748 C CA . PHE A 1 99 ? -1.404 9.132 0.879 1.00 79.19 99 PHE A CA 1
ATOM 749 C C . PHE A 1 99 ? -0.034 9.181 0.206 1.00 79.19 99 PHE A C 1
ATOM 751 O O . PHE A 1 99 ? 0.978 9.386 0.877 1.00 79.19 99 PHE A O 1
ATOM 758 N N . GLY A 1 100 ? -0.006 9.032 -1.117 1.00 79.44 100 GLY A N 1
ATOM 759 C CA . GLY A 1 100 ? 1.221 8.981 -1.907 1.00 79.44 100 GLY A CA 1
ATOM 760 C C . GLY A 1 100 ? 0.942 8.699 -3.382 1.00 79.44 100 GLY A C 1
ATOM 761 O O . GLY A 1 100 ? -0.208 8.731 -3.815 1.00 79.44 100 GLY A O 1
ATOM 762 N N . HIS A 1 101 ? 1.995 8.425 -4.153 1.00 83.31 101 HIS A N 1
ATOM 763 C CA . HIS A 1 101 ? 1.846 7.997 -5.544 1.00 83.31 101 HIS A CA 1
ATOM 764 C C . HIS A 1 101 ? 1.287 6.571 -5.619 1.00 83.31 101 HIS A C 1
ATOM 766 O O . HIS A 1 101 ? 1.658 5.715 -4.816 1.00 83.31 101 HIS A O 1
ATOM 772 N N . ALA A 1 102 ? 0.441 6.322 -6.623 1.00 85.94 102 ALA A N 1
ATOM 773 C CA . ALA A 1 102 ? -0.275 5.065 -6.847 1.00 85.94 102 ALA A CA 1
ATOM 774 C C . ALA A 1 102 ? 0.596 3.815 -6.645 1.00 85.94 102 ALA A C 1
ATOM 776 O O . ALA A 1 102 ? 0.309 2.990 -5.787 1.00 85.94 102 ALA A O 1
ATOM 777 N N . VAL A 1 103 ? 1.720 3.717 -7.359 1.00 88.56 103 VAL A N 1
ATOM 778 C CA . VAL A 1 103 ? 2.609 2.544 -7.297 1.00 88.56 103 VAL A CA 1
ATOM 779 C C . VAL A 1 103 ? 3.173 2.284 -5.891 1.00 88.56 103 VAL 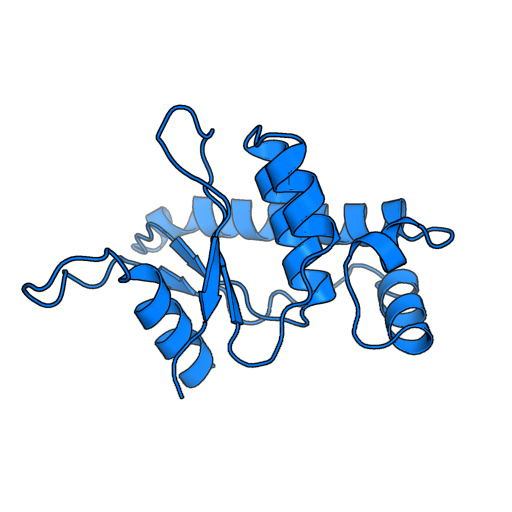A C 1
ATOM 781 O O . VAL A 1 103 ? 3.349 1.137 -5.485 1.00 88.56 103 VAL A O 1
ATOM 784 N N . TRP A 1 104 ? 3.419 3.337 -5.109 1.00 87.75 104 TRP A N 1
ATOM 785 C CA . TRP A 1 104 ? 3.900 3.212 -3.734 1.00 87.75 104 TRP A CA 1
ATOM 786 C C . TRP A 1 104 ? 2.788 2.751 -2.794 1.00 87.75 104 TRP A C 1
ATOM 788 O O . TRP A 1 104 ? 3.013 1.882 -1.952 1.00 87.75 104 TRP A O 1
ATOM 798 N N . LEU A 1 105 ? 1.579 3.294 -2.971 1.00 88.12 105 LEU A N 1
ATOM 799 C CA . LEU A 1 105 ? 0.392 2.867 -2.232 1.00 88.12 105 LEU A CA 1
ATOM 800 C C . LEU A 1 105 ? 0.066 1.399 -2.513 1.00 88.12 105 LEU A C 1
ATOM 802 O O . LEU A 1 105 ? -0.180 0.648 -1.572 1.00 88.12 105 LEU A O 1
ATOM 806 N N . ASN A 1 106 ? 0.160 0.965 -3.770 1.00 90.62 106 ASN A N 1
ATOM 807 C CA . ASN A 1 106 ? -0.025 -0.433 -4.145 1.00 90.62 106 ASN A CA 1
ATOM 808 C C . ASN A 1 106 ? 1.002 -1.346 -3.474 1.00 90.62 106 ASN A C 1
ATOM 810 O O . ASN A 1 106 ? 0.639 -2.418 -3.002 1.00 90.62 106 ASN A O 1
ATOM 814 N N . ALA A 1 107 ? 2.273 -0.937 -3.395 1.00 91.94 107 ALA A N 1
ATOM 815 C CA . ALA A 1 107 ? 3.311 -1.741 -2.748 1.00 91.94 107 ALA A CA 1
ATOM 816 C C . ALA A 1 107 ? 3.047 -1.932 -1.248 1.00 91.94 107 ALA A C 1
ATOM 818 O O . ALA A 1 107 ? 3.224 -3.028 -0.715 1.00 91.94 107 ALA A O 1
ATOM 819 N N . ILE A 1 108 ? 2.573 -0.880 -0.574 1.00 90.88 108 ILE A N 1
ATOM 820 C CA . ILE A 1 108 ? 2.156 -0.949 0.831 1.00 90.88 108 ILE A CA 1
ATOM 821 C C . ILE A 1 108 ? 0.929 -1.855 0.971 1.00 90.88 108 ILE A C 1
ATOM 823 O O . ILE A 1 108 ? 0.925 -2.751 1.813 1.00 90.88 108 ILE A O 1
ATOM 827 N N . ALA A 1 109 ? -0.086 -1.659 0.126 1.00 91.94 109 ALA A N 1
ATOM 828 C CA . ALA A 1 109 ? -1.309 -2.454 0.130 1.00 91.94 109 ALA A CA 1
ATOM 829 C C . ALA A 1 109 ? -1.021 -3.945 -0.088 1.00 91.94 109 ALA A C 1
ATOM 831 O O . ALA A 1 109 ? -1.511 -4.774 0.674 1.00 91.94 109 ALA A O 1
ATOM 832 N N . TYR A 1 110 ? -0.172 -4.279 -1.063 1.00 93.56 110 TYR A N 1
ATOM 833 C CA . TYR A 1 110 ? 0.256 -5.645 -1.356 1.00 93.56 110 TYR A CA 1
ATOM 834 C C . TYR A 1 110 ? 0.978 -6.288 -0.168 1.00 93.56 110 TYR A C 1
ATOM 836 O O . TYR A 1 110 ? 0.669 -7.421 0.203 1.00 93.56 110 TYR A O 1
ATOM 844 N N . ALA A 1 111 ? 1.896 -5.567 0.483 1.00 92.81 111 ALA A N 1
ATOM 845 C CA . ALA A 1 111 ? 2.606 -6.085 1.651 1.00 92.81 111 ALA A CA 1
ATOM 846 C C . ALA A 1 111 ? 1.672 -6.336 2.846 1.00 92.81 111 ALA A C 1
ATOM 848 O O . ALA A 1 111 ? 1.792 -7.365 3.513 1.00 92.81 111 ALA A O 1
ATOM 849 N N . ILE A 1 112 ? 0.722 -5.429 3.098 1.00 90.44 112 ILE A N 1
ATOM 850 C CA . ILE A 1 112 ? -0.280 -5.589 4.159 1.00 90.44 112 ILE A CA 1
ATOM 851 C C . ILE A 1 112 ? -1.216 -6.759 3.839 1.00 90.44 112 ILE A C 1
ATOM 853 O O . ILE A 1 112 ? -1.427 -7.606 4.700 1.00 90.44 112 ILE A O 1
ATOM 857 N N . ALA A 1 113 ? -1.727 -6.846 2.609 1.00 90.81 113 ALA A N 1
ATOM 858 C CA . ALA A 1 113 ? -2.597 -7.932 2.159 1.00 90.81 113 ALA A CA 1
ATOM 859 C C . ALA A 1 113 ? -1.911 -9.302 2.266 1.00 90.81 113 ALA A C 1
ATOM 861 O O . ALA A 1 113 ? -2.498 -10.258 2.771 1.00 90.81 113 ALA A O 1
ATOM 862 N N . THR A 1 114 ? -0.637 -9.374 1.871 1.00 91.25 114 THR A N 1
ATOM 863 C CA . THR A 1 114 ? 0.186 -10.582 2.020 1.00 91.25 114 THR A CA 1
ATOM 864 C C . THR A 1 114 ? 0.306 -10.971 3.494 1.00 91.25 114 THR A C 1
ATOM 866 O O . THR A 1 114 ? 0.104 -12.128 3.854 1.00 91.25 114 THR A O 1
ATOM 869 N N . ALA A 1 115 ? 0.592 -10.006 4.374 1.00 89.12 115 ALA A N 1
ATOM 870 C CA . ALA A 1 115 ? 0.716 -10.261 5.808 1.00 89.12 115 ALA A CA 1
ATOM 871 C C . ALA A 1 115 ? -0.619 -10.636 6.478 1.00 89.12 115 ALA A C 1
ATOM 873 O O . ALA A 1 115 ? -0.620 -11.402 7.442 1.00 89.12 115 ALA A O 1
ATOM 874 N N . ALA A 1 116 ? -1.742 -10.122 5.971 1.00 86.50 116 ALA A N 1
ATOM 875 C CA . ALA A 1 116 ? -3.090 -10.453 6.429 1.00 86.50 116 ALA A CA 1
ATOM 876 C C . ALA A 1 116 ? -3.568 -11.840 5.957 1.00 86.50 116 ALA A C 1
ATOM 878 O O . ALA A 1 116 ? -4.606 -12.315 6.419 1.00 86.50 116 ALA A O 1
ATOM 879 N N . GLY A 1 117 ? -2.813 -12.501 5.071 1.00 87.88 117 GLY A N 1
ATOM 880 C CA . GLY A 1 117 ? -3.147 -13.823 4.545 1.00 87.88 117 GLY A CA 1
ATOM 881 C C . GLY A 1 117 ? -4.295 -13.795 3.540 1.00 87.88 117 GLY A C 1
ATOM 882 O O . GLY A 1 117 ? -5.112 -14.714 3.531 1.00 87.88 117 GLY A O 1
ATOM 883 N N . LEU A 1 118 ? -4.393 -12.729 2.737 1.00 88.25 118 LEU A N 1
ATOM 884 C CA . LEU A 1 118 ? -5.376 -12.658 1.656 1.00 88.25 118 LEU A CA 1
ATOM 885 C C . LEU A 1 118 ? -5.061 -13.660 0.541 1.00 88.25 118 LEU A C 1
ATOM 887 O O . LEU A 1 118 ? -3.943 -14.163 0.428 1.00 88.25 118 LEU A O 1
ATOM 891 N N . SER A 1 119 ? -6.081 -13.979 -0.252 1.00 89.56 119 SER A N 1
ATOM 892 C CA . SER A 1 119 ? -5.978 -14.993 -1.302 1.00 89.56 119 SER A CA 1
ATOM 893 C C . SER A 1 119 ? -5.087 -14.545 -2.462 1.00 89.56 119 SER A C 1
ATOM 895 O O . SER A 1 119 ? -4.975 -13.352 -2.741 1.00 89.56 119 SER A O 1
ATOM 897 N N . ASP A 1 120 ? -4.512 -15.505 -3.193 1.00 90.62 120 ASP A N 1
ATOM 898 C CA . ASP A 1 120 ? -3.697 -15.219 -4.383 1.00 90.62 120 ASP A CA 1
ATOM 899 C C . ASP A 1 120 ? -4.461 -14.377 -5.419 1.00 90.62 120 ASP A C 1
ATOM 901 O O . ASP A 1 120 ? -3.870 -13.514 -6.054 1.00 90.62 120 ASP A O 1
ATOM 905 N N . GLU A 1 121 ? -5.780 -14.568 -5.546 1.00 91.25 121 GLU A N 1
ATOM 906 C CA . GLU A 1 121 ? -6.644 -13.764 -6.424 1.00 91.25 121 GLU A CA 1
ATOM 907 C C . GLU A 1 121 ? -6.685 -12.285 -5.999 1.00 91.25 121 GLU A C 1
ATOM 909 O O . GLU A 1 121 ? -6.599 -11.387 -6.835 1.00 91.25 121 GLU A O 1
ATOM 914 N N . GLU A 1 122 ? -6.775 -12.014 -4.695 1.00 89.75 122 GLU A N 1
ATOM 915 C CA . GLU A 1 122 ? -6.758 -10.650 -4.154 1.00 89.75 122 GLU A CA 1
ATOM 916 C C . GLU A 1 122 ? -5.374 -10.003 -4.271 1.00 89.75 122 GLU A C 1
ATOM 918 O O . GLU A 1 122 ? -5.264 -8.800 -4.521 1.00 89.75 122 GLU A O 1
ATOM 923 N N . LEU A 1 123 ? -4.315 -10.798 -4.108 1.00 92.31 123 LEU A N 1
ATOM 924 C CA . LEU A 1 123 ? -2.941 -10.348 -4.303 1.00 92.31 123 LEU A CA 1
ATOM 925 C C . LEU A 1 123 ? -2.669 -10.019 -5.776 1.00 92.31 123 LEU A C 1
ATOM 927 O O . LEU A 1 123 ? -2.125 -8.952 -6.058 1.00 92.31 123 LEU A O 1
ATOM 931 N N . ASP A 1 124 ? -3.104 -10.866 -6.711 1.00 94.06 124 ASP A N 1
ATOM 932 C CA . ASP A 1 124 ? -2.982 -10.609 -8.150 1.00 94.06 124 ASP A CA 1
ATOM 933 C C . ASP A 1 124 ? -3.761 -9.356 -8.561 1.00 94.06 124 ASP A C 1
ATOM 935 O O . ASP A 1 124 ? -3.237 -8.514 -9.293 1.00 94.06 124 ASP A O 1
ATOM 939 N N . PHE A 1 125 ? -4.969 -9.166 -8.019 1.00 91.62 125 PHE A N 1
ATOM 940 C CA . PHE A 1 125 ? -5.738 -7.940 -8.226 1.00 91.62 125 PHE A CA 1
ATOM 941 C C . PHE A 1 125 ? -4.949 -6.685 -7.820 1.00 91.62 125 PHE A C 1
ATOM 943 O O . PHE A 1 125 ? -4.928 -5.705 -8.563 1.00 91.62 125 PHE A O 1
ATOM 950 N N . LEU A 1 126 ? -4.268 -6.706 -6.669 1.00 92.06 126 LEU A N 1
ATOM 951 C CA . LEU A 1 126 ? -3.451 -5.580 -6.201 1.00 92.06 126 LEU A CA 1
ATOM 952 C C . LEU A 1 126 ? -2.231 -5.306 -7.088 1.00 92.06 126 LEU 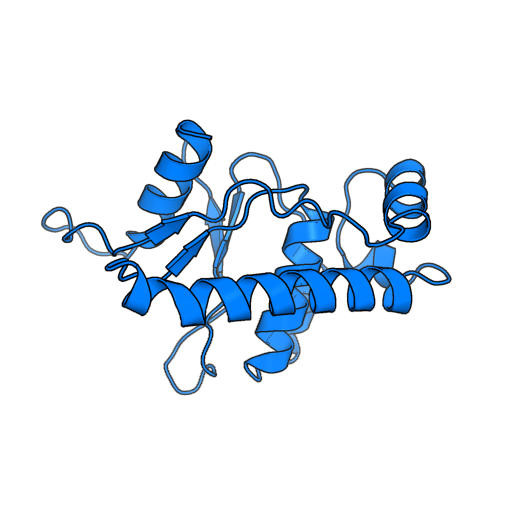A C 1
ATOM 954 O O . LEU A 1 126 ? -1.834 -4.148 -7.242 1.00 92.06 126 LEU A O 1
ATOM 958 N N . LEU A 1 127 ? -1.629 -6.352 -7.656 1.00 94.56 127 LEU A N 1
ATOM 959 C CA . LEU A 1 127 ? -0.475 -6.221 -8.545 1.00 94.56 127 LEU A CA 1
ATOM 960 C C . LEU A 1 127 ? -0.835 -5.503 -9.848 1.00 94.56 127 LEU A C 1
ATOM 962 O O . LEU A 1 127 ? -0.032 -4.704 -10.336 1.00 94.56 127 LEU A O 1
ATOM 966 N N . ASP A 1 128 ? -2.036 -5.753 -10.370 1.00 94.50 128 ASP A N 1
ATOM 967 C CA . ASP A 1 128 ? -2.516 -5.208 -11.645 1.00 94.50 128 ASP A CA 1
ATOM 968 C C . ASP A 1 128 ? -3.350 -3.930 -11.505 1.00 94.50 128 ASP A C 1
ATOM 970 O O . ASP A 1 128 ? -3.693 -3.292 -12.502 1.00 94.50 128 ASP A O 1
ATOM 974 N N . LEU A 1 129 ? -3.667 -3.524 -10.275 1.00 91.06 129 LEU A N 1
ATOM 975 C CA . LEU A 1 129 ? -4.466 -2.337 -10.026 1.00 91.06 129 LEU A CA 1
ATOM 976 C C . LEU A 1 129 ? -3.708 -1.064 -10.421 1.00 91.06 129 LEU A C 1
ATOM 978 O O . LEU A 1 129 ? -2.664 -0.746 -9.860 1.00 91.06 129 LEU A O 1
ATOM 982 N N . GLU A 1 130 ? -4.276 -0.266 -11.317 1.00 89.00 130 GLU A N 1
ATOM 983 C CA . GLU A 1 130 ? -3.824 1.104 -11.562 1.00 89.00 130 GLU A CA 1
ATOM 984 C C . GLU A 1 130 ? -4.747 2.070 -10.811 1.00 89.00 130 GLU A C 1
ATOM 986 O O . GLU A 1 130 ? -5.942 2.170 -11.110 1.00 89.00 130 GLU A O 1
ATOM 991 N N . LEU A 1 131 ? -4.203 2.737 -9.787 1.00 85.00 131 LEU A N 1
ATOM 992 C CA . LEU A 1 131 ? -4.913 3.796 -9.073 1.00 85.00 131 LEU A CA 1
ATOM 993 C C . LEU A 1 131 ? -4.794 5.108 -9.848 1.00 85.00 131 LEU A C 1
ATOM 995 O O . LEU A 1 131 ? -3.696 5.634 -10.042 1.00 85.00 131 LEU A O 1
ATOM 999 N N . GLY A 1 132 ? -5.939 5.640 -10.246 1.00 82.25 132 GLY A N 1
ATOM 1000 C CA . GLY A 1 132 ? -6.106 6.976 -10.786 1.00 82.25 132 GLY A CA 1
ATOM 1001 C C . GLY A 1 132 ? -6.225 8.048 -9.703 1.00 82.25 132 GLY A C 1
ATOM 1002 O O . GLY A 1 132 ? -6.080 7.812 -8.500 1.00 82.25 132 GLY A O 1
ATOM 1003 N N . GLU A 1 133 ? -6.503 9.269 -10.150 1.00 76.50 133 GLU A N 1
ATOM 1004 C CA . GLU A 1 133 ? -6.774 10.389 -9.252 1.00 76.50 133 GLU A CA 1
ATOM 1005 C C . GLU A 1 133 ? -8.072 10.145 -8.468 1.00 76.50 133 GLU A C 1
ATOM 1007 O O . GLU A 1 133 ? -9.072 9.706 -9.032 1.00 76.50 133 GLU A O 1
ATOM 1012 N N . CYS A 1 134 ? -8.063 10.450 -7.166 1.00 76.94 134 CYS A N 1
ATOM 1013 C CA . CYS A 1 134 ? -9.214 10.278 -6.266 1.00 76.94 134 CYS A CA 1
ATOM 1014 C C . CYS A 1 134 ? -9.679 8.823 -6.056 1.00 76.94 134 CYS A C 1
ATOM 1016 O O . CYS A 1 134 ? -10.796 8.592 -5.584 1.00 76.94 134 CYS A O 1
ATOM 1018 N N . GLU A 1 135 ? -8.808 7.854 -6.332 1.00 83.88 135 GLU A N 1
ATOM 1019 C CA . GLU A 1 135 ? -9.027 6.442 -6.029 1.00 83.88 135 GLU A CA 1
ATOM 1020 C C . GLU A 1 135 ? -8.196 5.995 -4.816 1.00 83.88 135 GLU A C 1
ATOM 1022 O O . GLU A 1 135 ? -7.153 6.575 -4.503 1.00 83.88 135 GLU A O 1
ATOM 1027 N N . ALA A 1 136 ? -8.657 4.957 -4.119 1.00 84.56 136 ALA A N 1
ATOM 1028 C CA . ALA A 1 136 ? -7.954 4.366 -2.984 1.00 84.56 136 ALA A CA 1
ATOM 1029 C C . ALA A 1 136 ? -8.109 2.843 -2.944 1.00 84.56 136 ALA A C 1
ATOM 1031 O O . ALA A 1 136 ? -8.939 2.262 -3.644 1.00 84.56 136 ALA A O 1
ATOM 1032 N N . ILE A 1 137 ? -7.312 2.206 -2.087 1.00 86.81 137 ILE A N 1
ATOM 1033 C CA . ILE A 1 137 ? -7.399 0.779 -1.781 1.00 86.81 137 ILE A CA 1
ATOM 1034 C C . ILE A 1 137 ? -7.762 0.646 -0.311 1.00 86.81 137 ILE A C 1
ATOM 1036 O O . ILE A 1 137 ? -7.025 1.112 0.558 1.00 86.81 137 ILE A O 1
ATOM 1040 N N . HIS A 1 138 ? -8.867 -0.029 -0.033 1.00 87.31 138 HIS A N 1
ATOM 1041 C CA . HIS A 1 138 ? -9.169 -0.518 1.298 1.00 87.31 138 HIS A CA 1
ATOM 1042 C C . HIS A 1 138 ? -8.612 -1.934 1.444 1.00 87.31 138 HIS A C 1
ATOM 1044 O O . HIS A 1 138 ? -8.968 -2.833 0.679 1.00 87.31 138 HIS A O 1
ATOM 1050 N N . VAL A 1 139 ? -7.705 -2.111 2.408 1.00 86.12 139 VAL A N 1
ATOM 1051 C CA . VAL A 1 139 ? -7.071 -3.397 2.718 1.00 86.12 139 VAL A CA 1
ATOM 1052 C C . VAL A 1 139 ? -7.476 -3.820 4.130 1.00 86.12 139 VAL A C 1
ATOM 1054 O O . VAL A 1 139 ? -7.166 -3.097 5.082 1.00 86.12 139 VAL A O 1
ATOM 1057 N N . PRO A 1 140 ? -8.140 -4.975 4.301 1.00 81.81 140 PRO A N 1
ATOM 1058 C CA . PRO A 1 140 ? -8.452 -5.491 5.626 1.00 81.81 140 PRO A CA 1
ATOM 1059 C C . PRO A 1 140 ? -7.171 -5.946 6.343 1.00 81.81 140 PRO A C 1
ATOM 1061 O O . PRO A 1 140 ? -6.306 -6.593 5.758 1.00 81.81 140 PRO A O 1
ATOM 1064 N N . LEU A 1 141 ? -7.051 -5.624 7.635 1.00 75.75 141 LEU A N 1
ATOM 1065 C CA . LEU A 1 141 ? -5.899 -6.019 8.467 1.00 75.75 141 LEU A CA 1
ATOM 1066 C C . LEU A 1 141 ? -5.996 -7.455 9.013 1.00 75.75 141 LEU A C 1
ATOM 1068 O O . LEU A 1 141 ? -5.048 -7.949 9.622 1.00 75.75 141 LEU A O 1
ATOM 1072 N N . TYR A 1 142 ? -7.139 -8.112 8.820 1.00 71.62 142 TYR A N 1
ATOM 1073 C CA . TYR A 1 142 ? -7.429 -9.465 9.290 1.00 71.62 142 TYR A CA 1
ATOM 1074 C C . TYR A 1 142 ? -7.977 -10.296 8.128 1.00 71.62 142 TYR A C 1
ATOM 1076 O O . TYR A 1 142 ? -8.587 -9.731 7.218 1.00 71.62 142 TYR A O 1
ATOM 1084 N N . SER A 1 143 ? -7.739 -11.613 8.155 1.00 59.00 143 SER A N 1
ATOM 1085 C CA . SER A 1 143 ? -8.044 -12.512 7.035 1.00 59.00 143 SER A CA 1
ATOM 1086 C C . SER A 1 143 ? -9.515 -12.455 6.607 1.00 59.00 143 SER A C 1
ATOM 1088 O O . SER A 1 143 ? -10.422 -12.122 7.380 1.00 59.00 143 SER A O 1
ATOM 1090 N N . SER A 1 144 ? -9.748 -12.850 5.356 1.00 54.50 144 SER A N 1
ATOM 1091 C CA . SER A 1 144 ? -11.060 -12.930 4.708 1.00 54.50 144 SER A CA 1
ATOM 1092 C C . SER A 1 144 ? -12.057 -13.874 5.395 1.00 54.50 144 SER A C 1
ATOM 1094 O O . SER A 1 144 ? -13.246 -13.827 5.077 1.00 54.50 144 SER A O 1
ATOM 1096 N N . ASP A 1 145 ?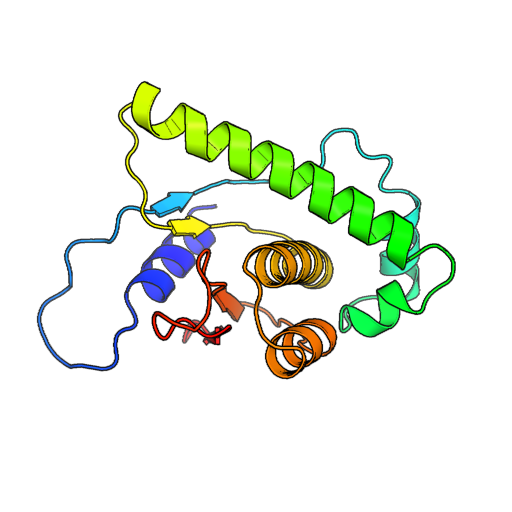 -11.632 -14.649 6.401 1.00 54.44 145 ASP A N 1
ATOM 1097 C CA . ASP A 1 145 ? -12.519 -15.434 7.272 1.00 54.44 145 ASP A CA 1
ATOM 1098 C C . ASP A 1 145 ? -13.546 -14.551 8.013 1.00 54.44 145 ASP A C 1
ATOM 1100 O O . ASP A 1 145 ? -14.602 -15.032 8.426 1.00 54.44 145 ASP A O 1
ATOM 1104 N N . PHE A 1 146 ? -13.271 -13.246 8.134 1.00 51.09 146 PHE A N 1
ATOM 1105 C CA . PHE A 1 146 ? -14.187 -12.233 8.672 1.00 51.09 146 PHE A CA 1
ATOM 1106 C C . PHE A 1 146 ? -14.905 -11.403 7.591 1.00 51.09 146 PHE A C 1
ATOM 1108 O O . PHE A 1 146 ? -15.531 -10.393 7.905 1.00 51.09 146 PHE A O 1
ATOM 1115 N N . GLY A 1 147 ? -14.832 -11.809 6.319 1.00 53.06 147 GLY A N 1
ATOM 1116 C CA . GLY A 1 147 ? -15.527 -11.157 5.203 1.00 53.06 147 GLY A CA 1
ATOM 1117 C C . GLY A 1 147 ? -14.837 -9.912 4.633 1.00 53.06 147 GLY A C 1
ATOM 1118 O O . GLY A 1 147 ? -15.394 -9.272 3.743 1.00 53.06 147 GLY A O 1
ATOM 1119 N N . GLY A 1 148 ? -13.635 -9.567 5.104 1.00 63.97 148 GLY A N 1
ATOM 1120 C CA . GLY A 1 148 ? -12.843 -8.479 4.534 1.00 63.97 148 GLY A CA 1
ATOM 1121 C C . GLY A 1 148 ? -12.265 -8.876 3.176 1.00 63.97 148 GLY A C 1
ATOM 1122 O O . GLY A 1 148 ? -11.576 -9.887 3.085 1.00 63.97 148 GLY A O 1
ATOM 1123 N N . LYS A 1 149 ? -12.527 -8.076 2.140 1.00 77.19 149 LYS A N 1
ATOM 1124 C CA . LYS A 1 149 ? -11.872 -8.179 0.828 1.00 77.19 149 LYS A CA 1
ATOM 1125 C C . LYS A 1 149 ? -11.124 -6.897 0.520 1.00 77.19 149 LYS A C 1
ATOM 1127 O O . LYS A 1 149 ? -11.536 -5.828 0.975 1.00 77.19 149 LYS A O 1
ATOM 1132 N N . VAL A 1 150 ? -10.075 -6.991 -0.293 1.00 83.00 150 VAL A N 1
ATOM 1133 C CA . VAL A 1 150 ? -9.493 -5.795 -0.915 1.00 83.00 150 VAL A CA 1
ATOM 1134 C C . VAL A 1 150 ? -10.565 -5.104 -1.753 1.00 83.00 150 VAL A C 1
ATOM 1136 O O . VAL A 1 150 ? -11.240 -5.743 -2.560 1.00 83.00 150 VAL A O 1
ATOM 1139 N N . GLN A 1 151 ? -10.716 -3.794 -1.578 1.00 84.06 151 GLN A N 1
ATOM 1140 C CA . GLN A 1 151 ? -11.670 -2.997 -2.345 1.00 84.06 151 GLN A CA 1
ATOM 1141 C C . GLN A 1 151 ? -10.980 -1.783 -2.955 1.00 84.06 151 GLN A C 1
ATOM 1143 O O . GLN A 1 151 ? -10.320 -1.010 -2.261 1.00 84.06 151 GLN A O 1
ATOM 1148 N N . LYS A 1 152 ? -11.170 -1.594 -4.263 1.00 83.06 152 LYS A N 1
ATOM 1149 C CA . LYS A 1 152 ? -10.892 -0.317 -4.917 1.00 83.06 152 LYS A CA 1
ATOM 1150 C C . LYS A 1 152 ? -12.030 0.643 -4.586 1.00 83.06 152 LYS A C 1
ATOM 1152 O O . LYS A 1 152 ? -13.190 0.318 -4.816 1.00 83.06 152 LYS A O 1
ATOM 1157 N N . MET A 1 153 ? -11.690 1.818 -4.082 1.00 81.69 153 MET A N 1
ATOM 1158 C CA . MET A 1 153 ? -12.640 2.862 -3.717 1.00 81.69 153 MET A CA 1
ATOM 1159 C C . MET A 1 153 ? -12.469 4.062 -4.641 1.00 81.69 153 MET A C 1
ATOM 1161 O O . MET A 1 153 ? -11.344 4.391 -5.019 1.00 81.69 153 MET A O 1
ATOM 1165 N N . VAL A 1 154 ? -13.567 4.732 -4.983 1.00 79.38 154 VAL A N 1
ATOM 1166 C CA . VAL A 1 154 ? -13.568 5.909 -5.862 1.00 79.38 154 VAL A CA 1
ATOM 1167 C C . VAL A 1 154 ? -14.344 7.019 -5.172 1.00 79.38 154 VAL A C 1
ATOM 1169 O O . VAL A 1 154 ? -15.488 6.809 -4.783 1.00 79.38 154 VAL A O 1
ATOM 1172 N N . VAL A 1 155 ? -13.748 8.205 -5.030 1.00 67.38 155 VAL A N 1
ATOM 1173 C CA . VAL A 1 155 ? -14.512 9.371 -4.568 1.00 67.38 155 VAL A CA 1
ATOM 1174 C C . VAL A 1 155 ? -15.268 9.980 -5.747 1.00 67.38 155 VAL A C 1
ATOM 1176 O O . VAL A 1 155 ? -14.622 10.398 -6.711 1.00 67.38 155 VAL A O 1
ATOM 1179 N N . PRO A 1 156 ? -16.606 10.094 -5.688 1.00 57.59 156 PRO A N 1
ATOM 1180 C CA . PRO A 1 156 ? -17.346 10.889 -6.658 1.00 57.59 156 PRO A CA 1
ATOM 1181 C C . PRO A 1 156 ? -16.983 12.376 -6.492 1.00 57.59 156 PRO A C 1
ATOM 1183 O O . PRO A 1 156 ? -17.101 12.929 -5.397 1.00 57.59 156 PRO A O 1
ATOM 1186 N N . LEU A 1 157 ? -16.500 12.996 -7.575 1.00 53.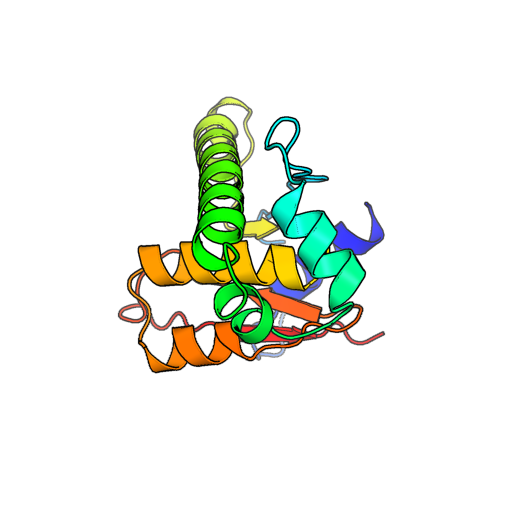19 157 LEU A N 1
ATOM 1187 C CA . LEU A 1 157 ? -16.147 14.423 -7.651 1.00 53.19 157 LEU A CA 1
ATOM 1188 C C . LEU A 1 157 ? -17.374 15.332 -7.782 1.00 53.19 157 LEU A C 1
ATOM 1190 O O . LEU A 1 157 ? -18.312 14.960 -8.525 1.00 53.19 157 LEU A O 1
#

Sequence (157 aa):
AERAEATAHFMANEEDTPREVPPKQPLLTIASLHPAGLEANICEALFARFGYGPLRQYLDAEGGEMAFGRYAQAVSGELAIKFRLSPLMGETGTYIAVFGHAVWLNAIAYAIATAAGLSDEELDFLLDLELGECEAIHVPLYSSDFGGKVQKMVVPL

Radius of gyration: 15.87 Å; chains: 1; bounding box: 47×34×41 Å

Foldseek 3Di:
DVVLVVLVQVQVQDDPDDDDDPDRAQEAEDPDPPVPPDPLVLVVVLCVVPPFFFLLSQCPDVCSVVSLQVLLVSSVVVVVVCQVCQVVVVGDHPYYDDDDAQNSLLSNLLVQQVVQVEDPVLSVCSRHDGDDPQKHWDHDNHYCVVVDGIDIDHDDD

Secondary structure (DSSP, 8-state):
-HHHHHHHHHHHT--S--SS------EEEE-----TTS-THHHHHHHHHH-S--HHHHHTSTTHHHHHHHHHHHHHHHHHHHHHHGGGGT---SEEEE-S-HHHHHHHHHHHHHHHT--HHHHHHHHH----TTEEEE--SS-GGGS---EEEE---